Protein AF-A0A1T4N6G5-F1 (afdb_monomer_lite)

Organism: NCBI:txid115783

Structure (mmCIF, N/CA/C/O backbone):
data_AF-A0A1T4N6G5-F1
#
_entry.id   AF-A0A1T4N6G5-F1
#
loop_
_atom_site.group_PDB
_atom_site.id
_atom_site.type_symbol
_atom_site.label_atom_id
_atom_site.label_alt_id
_atom_site.label_comp_id
_atom_site.label_asym_id
_atom_site.label_entity_id
_atom_site.label_seq_id
_atom_site.pdbx_PDB_ins_code
_atom_site.Cartn_x
_atom_site.Cartn_y
_atom_site.Cartn_z
_atom_site.occupancy
_atom_site.B_iso_or_equiv
_atom_site.auth_seq_id
_atom_site.auth_comp_id
_atom_site.auth_asym_id
_atom_site.auth_atom_id
_atom_site.pdbx_PDB_model_num
ATOM 1 N N . MET A 1 1 ? 38.328 3.561 -60.929 1.00 52.50 1 MET A N 1
ATOM 2 C CA . MET A 1 1 ? 38.488 3.612 -59.453 1.00 52.50 1 MET A CA 1
ATOM 3 C C . MET A 1 1 ? 37.478 4.506 -58.711 1.00 52.50 1 MET A C 1
ATOM 5 O O . MET A 1 1 ? 37.522 4.516 -57.493 1.00 52.50 1 MET A O 1
ATOM 9 N N . GLN A 1 2 ? 36.537 5.204 -59.369 1.00 50.41 2 GLN A N 1
ATOM 10 C CA . GLN A 1 2 ? 35.552 6.068 -58.677 1.00 50.41 2 GLN A CA 1
ATOM 11 C C . GLN A 1 2 ? 34.189 5.402 -58.387 1.00 50.41 2 GLN A C 1
ATOM 13 O O . GLN A 1 2 ? 33.485 5.836 -57.478 1.00 50.41 2 GLN A O 1
ATOM 18 N N . SER A 1 3 ? 33.819 4.330 -59.098 1.00 49.75 3 SER A N 1
ATOM 19 C CA . SER A 1 3 ? 32.497 3.694 -58.932 1.00 49.75 3 SER A CA 1
ATOM 20 C C . SER A 1 3 ? 32.390 2.749 -57.732 1.00 49.75 3 SER A C 1
ATOM 22 O O . SER A 1 3 ? 31.309 2.596 -57.177 1.00 49.75 3 SER A O 1
ATOM 24 N N . VAL A 1 4 ? 33.503 2.164 -57.277 1.00 53.09 4 VAL A N 1
ATOM 25 C CA . VAL A 1 4 ? 33.505 1.228 -56.133 1.00 53.09 4 VAL A CA 1
ATOM 26 C C . VAL A 1 4 ? 33.368 1.979 -54.798 1.00 53.09 4 VAL A C 1
ATOM 28 O O . VAL A 1 4 ? 32.770 1.478 -53.852 1.00 53.09 4 VAL A O 1
ATOM 31 N N . PHE A 1 5 ? 33.833 3.232 -54.742 1.00 45.91 5 PHE A N 1
ATOM 32 C CA . PHE A 1 5 ? 33.804 4.053 -53.528 1.00 45.91 5 PHE A CA 1
ATOM 33 C C . PHE A 1 5 ? 32.409 4.634 -53.224 1.00 45.91 5 PHE A C 1
ATOM 35 O O . PHE A 1 5 ? 32.041 4.796 -52.065 1.00 45.91 5 PHE A O 1
ATOM 42 N N . ARG A 1 6 ? 31.590 4.894 -54.256 1.00 46.72 6 ARG A N 1
ATOM 43 C CA . ARG A 1 6 ? 30.203 5.376 -54.089 1.00 46.72 6 ARG A CA 1
ATOM 44 C C . ARG A 1 6 ? 29.231 4.284 -53.641 1.00 46.72 6 ARG A C 1
ATOM 46 O O . ARG A 1 6 ? 28.252 4.589 -52.969 1.00 46.72 6 ARG A O 1
ATOM 53 N N . MET A 1 7 ? 29.517 3.027 -53.973 1.00 42.78 7 MET A N 1
ATOM 54 C CA . MET A 1 7 ? 28.676 1.892 -53.586 1.00 42.78 7 MET A CA 1
ATOM 55 C C . MET A 1 7 ? 28.887 1.491 -52.116 1.00 42.78 7 MET A C 1
ATOM 57 O O . MET A 1 7 ? 27.941 1.067 -51.461 1.00 42.78 7 MET A O 1
ATOM 61 N N . LEU A 1 8 ? 30.087 1.714 -51.560 1.00 45.34 8 LEU A N 1
ATOM 62 C CA . LEU A 1 8 ? 30.381 1.423 -50.149 1.00 45.34 8 LEU A CA 1
ATOM 63 C C . LEU A 1 8 ? 29.730 2.418 -49.169 1.00 45.34 8 LEU A C 1
ATOM 65 O O . LEU A 1 8 ? 29.338 2.034 -48.071 1.00 45.34 8 LEU A O 1
ATOM 69 N N . ILE A 1 9 ? 29.569 3.684 -49.568 1.00 49.47 9 ILE A N 1
ATOM 70 C CA . ILE A 1 9 ? 28.943 4.715 -48.720 1.00 49.47 9 ILE A CA 1
ATOM 71 C C . ILE A 1 9 ? 27.422 4.511 -48.631 1.00 49.47 9 ILE A C 1
ATOM 73 O O . ILE A 1 9 ? 26.823 4.789 -47.596 1.00 49.47 9 ILE A O 1
ATOM 77 N N . LEU A 1 10 ? 26.793 3.950 -49.668 1.00 44.81 10 LEU A N 1
ATOM 78 C CA . LEU A 1 10 ? 25.351 3.681 -49.659 1.00 44.81 10 LEU A CA 1
ATOM 79 C C . LEU A 1 10 ? 24.965 2.484 -48.776 1.00 44.81 10 LEU A C 1
ATOM 81 O O . LEU A 1 10 ? 23.883 2.483 -48.197 1.00 44.81 10 LEU A O 1
ATOM 85 N N . VAL A 1 11 ? 25.858 1.501 -48.614 1.00 49.06 11 VAL A N 1
ATOM 86 C CA . VAL A 1 11 ? 25.636 0.366 -47.701 1.00 49.06 11 VAL A CA 1
ATOM 87 C C . VAL A 1 11 ? 25.853 0.776 -46.239 1.00 49.06 11 VAL A C 1
ATOM 89 O O . VAL A 1 11 ? 25.154 0.281 -45.361 1.00 49.06 11 VAL A O 1
ATOM 92 N N . LEU A 1 12 ? 26.743 1.737 -45.960 1.00 43.38 12 LEU A N 1
ATOM 93 C CA . LEU A 1 12 ? 26.997 2.203 -44.591 1.00 43.38 12 LEU A CA 1
ATOM 94 C C . LEU A 1 12 ? 25.882 3.113 -44.037 1.00 43.38 12 LEU A C 1
ATOM 96 O O . LEU A 1 12 ? 25.638 3.120 -42.835 1.00 43.38 12 LEU A O 1
ATOM 100 N N . VAL A 1 13 ? 25.172 3.856 -44.893 1.00 49.47 13 VAL A N 1
ATOM 101 C CA . VAL A 1 13 ? 24.067 4.739 -44.462 1.00 49.47 13 VAL A CA 1
ATOM 102 C C . VAL A 1 13 ? 22.765 3.962 -44.215 1.00 49.47 13 VAL A C 1
ATOM 104 O O . VAL A 1 13 ? 21.944 4.390 -43.407 1.00 49.47 13 VAL A O 1
ATOM 107 N N . LEU A 1 14 ? 22.589 2.786 -44.829 1.00 44.50 14 LEU A N 1
ATOM 108 C CA . LEU A 1 14 ? 21.372 1.979 -44.677 1.00 44.50 14 LEU A CA 1
ATOM 109 C C . LEU A 1 14 ? 21.360 1.098 -43.409 1.00 44.50 14 LEU A C 1
ATOM 111 O O . LEU A 1 14 ? 20.302 0.631 -43.003 1.00 44.50 14 LEU A O 1
ATOM 115 N N . VAL A 1 15 ? 22.508 0.894 -42.754 1.00 48.50 15 VAL A N 1
ATOM 116 C CA . VAL A 1 15 ? 22.622 0.053 -41.541 1.00 48.50 15 VAL A CA 1
ATOM 117 C C . VAL A 1 15 ? 22.427 0.855 -40.239 1.00 48.50 15 VAL A C 1
ATOM 119 O O . VAL A 1 15 ? 22.229 0.273 -39.177 1.00 48.50 15 VAL A O 1
ATOM 122 N N . CYS A 1 16 ? 22.394 2.191 -40.293 1.00 48.19 16 CYS A N 1
ATOM 123 C CA . CYS A 1 16 ? 22.217 3.041 -39.103 1.00 48.19 16 CYS A CA 1
ATOM 124 C C . CYS A 1 16 ? 20.752 3.316 -38.716 1.00 48.19 16 CYS A C 1
ATOM 126 O O . CYS A 1 16 ? 20.497 3.968 -37.705 1.00 48.19 16 CYS A O 1
ATOM 128 N N . GLY A 1 17 ? 19.782 2.860 -39.506 1.00 50.41 17 GLY A N 1
ATOM 129 C CA . GLY A 1 17 ? 18.374 3.200 -39.323 1.00 50.41 17 GLY A CA 1
ATOM 130 C C . GLY A 1 17 ? 17.545 2.002 -38.897 1.00 50.41 17 GLY A C 1
ATOM 131 O O . GLY A 1 17 ? 16.881 1.434 -39.747 1.00 50.41 17 GLY A O 1
ATOM 132 N N . LEU A 1 18 ? 17.610 1.621 -37.619 1.00 50.41 18 LEU A N 1
ATOM 133 C CA . LEU A 1 18 ? 16.531 0.988 -36.835 1.00 50.41 18 LEU A CA 1
ATOM 134 C C . LEU A 1 18 ? 17.084 0.650 -35.441 1.00 50.41 18 LEU A C 1
ATOM 136 O O . LEU A 1 18 ? 17.165 -0.503 -35.027 1.00 50.41 18 LEU A O 1
ATOM 140 N N . VAL A 1 19 ? 17.464 1.682 -34.681 1.00 50.69 19 VAL A N 1
ATOM 141 C CA . VAL A 1 19 ? 17.433 1.549 -33.222 1.00 50.69 19 VAL A CA 1
ATOM 142 C C . VAL A 1 19 ? 15.954 1.552 -32.859 1.00 50.69 19 VAL A C 1
ATOM 144 O O . VAL A 1 19 ? 15.346 2.604 -32.680 1.00 50.69 19 VAL A O 1
ATOM 147 N N . THR A 1 20 ? 15.340 0.372 -32.834 1.00 43.34 20 THR A N 1
ATOM 148 C CA . THR A 1 20 ? 14.032 0.198 -32.212 1.00 43.34 20 THR A CA 1
ATOM 149 C C . THR A 1 20 ? 14.243 0.413 -30.719 1.00 43.34 20 THR A C 1
ATOM 151 O O . THR A 1 20 ? 14.606 -0.513 -29.995 1.00 43.34 20 THR A O 1
ATOM 154 N N . SER A 1 21 ? 14.083 1.648 -30.243 1.00 47.22 21 SER A N 1
ATOM 155 C CA . SER A 1 21 ? 13.815 1.861 -28.829 1.00 47.22 21 SER A CA 1
ATOM 156 C C . SER A 1 21 ? 12.496 1.151 -28.561 1.00 47.22 21 SER A C 1
ATOM 158 O O . SER A 1 21 ? 11.443 1.650 -28.966 1.00 47.22 21 SER A O 1
ATOM 160 N N . SER A 1 22 ? 12.545 -0.040 -27.958 1.00 43.78 22 SER A N 1
ATOM 161 C CA . SER A 1 22 ? 11.349 -0.621 -27.356 1.00 43.78 22 SER A CA 1
ATOM 162 C C . SER A 1 22 ? 10.702 0.489 -26.532 1.00 43.78 22 SER A C 1
ATOM 164 O O . SER A 1 22 ? 11.431 1.141 -25.773 1.00 43.78 22 SER A O 1
ATOM 166 N N . PRO A 1 23 ? 9.400 0.778 -26.709 1.00 46.09 23 PRO A N 1
ATOM 167 C CA . PRO A 1 23 ? 8.746 1.728 -25.830 1.00 46.09 23 PRO A CA 1
ATOM 168 C C . PRO A 1 23 ? 9.020 1.240 -24.412 1.00 46.09 23 PRO A C 1
ATOM 170 O O . PRO A 1 23 ? 8.769 0.072 -24.103 1.00 46.09 23 PRO A O 1
ATOM 173 N N . ALA A 1 24 ? 9.637 2.089 -23.589 1.00 55.25 24 ALA A N 1
ATOM 174 C CA . ALA A 1 24 ? 9.764 1.790 -22.175 1.00 55.25 24 ALA A CA 1
ATOM 175 C C . ALA A 1 24 ? 8.346 1.477 -21.696 1.00 55.25 24 ALA A C 1
ATOM 177 O O . ALA A 1 24 ? 7.451 2.299 -21.900 1.00 55.25 24 ALA A O 1
ATOM 178 N N . VAL A 1 25 ? 8.116 0.269 -21.170 1.00 60.94 25 VAL A N 1
ATOM 179 C CA . VAL A 1 25 ? 6.826 -0.061 -20.567 1.00 60.94 25 VAL A CA 1
ATOM 180 C C . VAL A 1 25 ? 6.639 0.947 -19.447 1.00 60.94 25 VAL A C 1
ATOM 182 O O . VAL A 1 25 ? 7.344 0.919 -18.437 1.00 60.94 25 VAL A O 1
ATOM 185 N N . GLU A 1 26 ? 5.749 1.902 -19.678 1.00 80.44 26 GLU A N 1
ATOM 186 C CA . GLU A 1 26 ? 5.424 2.907 -18.689 1.00 80.44 26 GLU A CA 1
ATOM 187 C C . GLU A 1 26 ? 4.718 2.187 -17.544 1.00 80.44 26 GLU A C 1
ATOM 189 O O . GLU A 1 26 ? 3.794 1.396 -17.760 1.00 80.44 26 GLU A O 1
ATOM 194 N N . TRP A 1 27 ? 5.200 2.390 -16.321 1.00 93.31 27 TRP A N 1
ATOM 195 C CA . TRP A 1 27 ? 4.568 1.784 -15.161 1.00 93.31 27 TRP A CA 1
ATOM 196 C C . TRP A 1 27 ? 3.151 2.345 -15.039 1.00 93.31 27 TRP A C 1
ATOM 198 O O . TRP A 1 27 ? 2.962 3.558 -14.961 1.00 93.31 27 TRP A O 1
ATOM 208 N N . GLN A 1 28 ? 2.157 1.464 -15.025 1.00 93.88 28 GLN A N 1
ATOM 209 C CA . GLN A 1 28 ? 0.751 1.843 -14.951 1.00 93.88 28 GLN A CA 1
ATOM 210 C C . GLN A 1 28 ? 0.075 1.161 -13.770 1.00 93.88 28 GLN A C 1
ATOM 212 O O . GLN A 1 28 ? 0.287 -0.025 -13.503 1.00 93.88 28 GLN A O 1
ATOM 217 N N . LEU A 1 29 ? -0.777 1.923 -13.087 1.00 96.94 29 LEU A N 1
ATOM 218 C CA . LEU A 1 29 ? -1.617 1.405 -12.021 1.00 96.94 29 LEU A CA 1
ATOM 219 C C . LEU A 1 29 ? -2.618 0.400 -12.598 1.00 96.94 29 LEU A C 1
ATOM 221 O O . LEU A 1 29 ? -3.417 0.751 -13.463 1.00 96.94 29 LEU A O 1
ATOM 225 N N . LYS A 1 30 ? -2.612 -0.831 -12.085 1.00 97.00 30 LYS A N 1
ATOM 226 C CA . LYS A 1 30 ? -3.659 -1.823 -12.369 1.00 97.00 30 LYS A CA 1
ATOM 227 C C . LYS A 1 30 ? -4.736 -1.809 -11.301 1.00 97.00 30 LYS A C 1
ATOM 229 O O . LYS A 1 30 ? -5.922 -1.826 -11.607 1.00 97.00 30 LYS A O 1
ATOM 234 N N . GLU A 1 31 ? -4.316 -1.789 -10.043 1.00 96.31 31 GLU A N 1
ATOM 235 C CA . GLU A 1 31 ? -5.223 -1.858 -8.909 1.00 96.31 31 GLU A CA 1
ATOM 236 C C . GLU A 1 31 ? -4.584 -1.211 -7.681 1.00 96.31 31 GLU A C 1
ATOM 238 O O . GLU A 1 31 ? -3.385 -1.322 -7.450 1.00 96.31 31 GLU A O 1
ATOM 243 N N . MET A 1 32 ? -5.399 -0.577 -6.847 1.00 97.81 32 MET A N 1
ATOM 244 C CA . MET A 1 32 ? -5.035 -0.268 -5.467 1.00 97.81 32 MET A CA 1
ATOM 245 C C . MET A 1 32 ? -6.222 -0.517 -4.554 1.00 97.81 32 MET A C 1
ATOM 247 O O . MET A 1 32 ? -7.369 -0.457 -5.015 1.00 97.81 32 MET A O 1
ATOM 251 N N . GLY A 1 33 ? -5.982 -0.730 -3.267 1.00 98.12 33 GLY A N 1
ATOM 252 C CA . GLY A 1 33 ? -7.065 -0.883 -2.307 1.00 98.12 33 GLY A CA 1
ATOM 253 C C . GLY A 1 33 ? -6.622 -0.809 -0.857 1.00 98.12 33 GLY A C 1
ATOM 254 O O . GLY A 1 33 ? -5.432 -0.756 -0.552 1.00 98.12 33 GLY A O 1
ATOM 255 N N . VAL A 1 34 ? -7.627 -0.786 0.014 1.00 98.62 34 VAL A N 1
ATOM 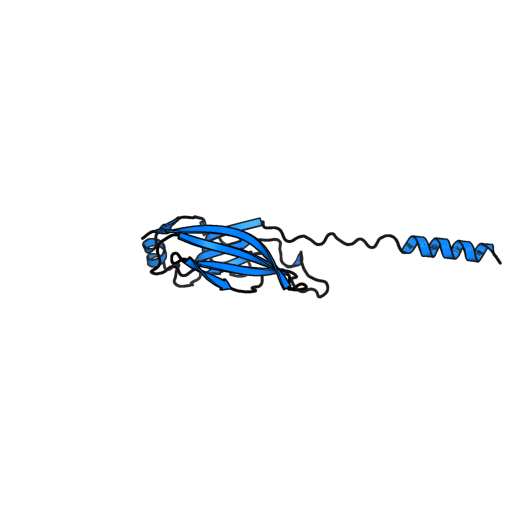256 C CA . VAL A 1 34 ? -7.512 -0.894 1.468 1.00 98.62 34 VAL A CA 1
ATOM 257 C C . VAL A 1 34 ? -8.445 -2.013 1.918 1.00 98.62 34 VAL A C 1
ATOM 259 O O . VAL A 1 34 ? -9.552 -2.163 1.386 1.00 98.62 34 VAL A O 1
ATOM 262 N N . GLY A 1 35 ? -7.992 -2.804 2.884 1.00 98.31 35 GLY A N 1
ATOM 263 C CA . GLY A 1 35 ? -8.776 -3.858 3.500 1.00 98.31 35 GLY A CA 1
ATOM 264 C C . GLY A 1 35 ? -7.956 -5.024 4.016 1.00 98.31 35 GLY A C 1
ATOM 265 O O . GLY A 1 35 ? -6.834 -4.842 4.484 1.00 98.31 35 GLY A O 1
ATOM 266 N N . ILE A 1 36 ? -8.549 -6.213 3.976 1.00 98.44 36 ILE A N 1
ATOM 267 C CA . ILE A 1 36 ? -7.969 -7.436 4.526 1.00 98.44 36 ILE A CA 1
ATOM 268 C C . ILE A 1 36 ? -7.378 -8.251 3.381 1.00 98.44 36 ILE A C 1
ATOM 270 O O . ILE A 1 36 ? -8.079 -8.583 2.420 1.00 98.44 36 ILE A O 1
ATOM 274 N N . TYR A 1 37 ? -6.109 -8.617 3.514 1.00 97.81 37 TYR A N 1
ATOM 275 C CA . TYR A 1 37 ? -5.427 -9.542 2.615 1.00 97.81 37 TYR A CA 1
ATOM 276 C C . TYR A 1 37 ? -4.799 -10.699 3.396 1.00 97.81 37 TYR A C 1
ATOM 278 O O . TYR A 1 37 ? -4.646 -10.629 4.619 1.00 97.81 37 TYR A O 1
ATOM 286 N N . ASP A 1 38 ? -4.490 -11.774 2.676 1.00 96.88 38 ASP A N 1
ATOM 287 C CA . ASP A 1 38 ? -3.942 -13.025 3.190 1.00 96.88 38 ASP A CA 1
ATOM 288 C C . ASP A 1 38 ? -2.621 -13.355 2.488 1.00 96.88 38 ASP A C 1
ATOM 290 O O . ASP A 1 38 ? -2.542 -13.400 1.260 1.00 96.88 38 ASP A O 1
ATOM 294 N N . GLU A 1 39 ? -1.578 -13.578 3.278 1.00 94.31 39 GLU A N 1
ATOM 295 C CA . GLU A 1 39 ? -0.238 -13.927 2.804 1.00 94.31 39 GLU A CA 1
ATOM 296 C C . GLU A 1 39 ? 0.075 -15.434 2.917 1.00 94.31 39 GLU A C 1
ATOM 298 O O . GLU A 1 39 ? 1.168 -15.859 2.542 1.00 94.31 39 GLU A O 1
ATOM 303 N N . SER A 1 40 ? -0.866 -16.265 3.386 1.00 93.25 40 SER A N 1
ATOM 304 C CA . SER A 1 40 ? -0.667 -17.715 3.597 1.00 93.25 40 SER A CA 1
ATOM 305 C C . SER A 1 40 ? -0.360 -18.505 2.319 1.00 93.25 40 SER A C 1
ATOM 307 O O . SER A 1 40 ? 0.317 -19.528 2.372 1.00 93.25 40 SER A O 1
ATOM 309 N N . GLN A 1 41 ? -0.819 -18.029 1.157 1.00 89.31 41 GLN A N 1
ATOM 310 C CA . GLN A 1 41 ? -0.540 -18.646 -0.149 1.00 89.31 41 GLN A CA 1
ATOM 311 C C . GLN A 1 41 ? 0.822 -18.231 -0.740 1.00 89.31 41 GLN A C 1
ATOM 313 O O . GLN A 1 41 ? 1.148 -18.629 -1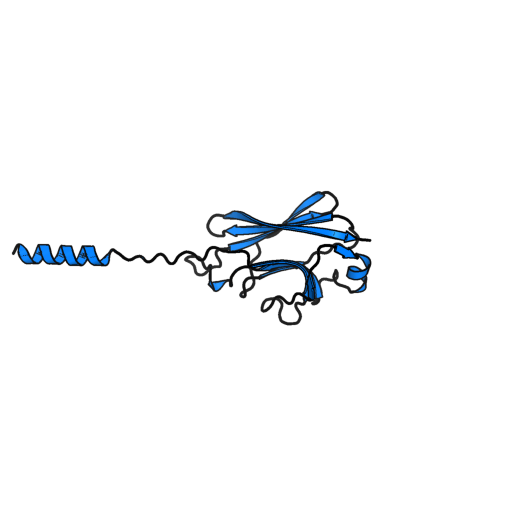.855 1.00 89.31 41 GLN A O 1
ATOM 318 N N . GLY A 1 42 ? 1.617 -17.451 0.001 1.00 88.81 42 GLY A N 1
ATOM 319 C CA . GLY A 1 42 ? 2.939 -16.970 -0.399 1.00 88.81 42 GLY A CA 1
ATOM 320 C C . GLY A 1 42 ? 2.962 -15.454 -0.577 1.00 88.81 42 GLY A C 1
ATOM 321 O O . GLY A 1 42 ? 2.551 -14.940 -1.620 1.00 88.81 42 GLY A O 1
ATOM 322 N N . TYR A 1 43 ? 3.500 -14.758 0.428 1.00 88.50 43 TYR A N 1
ATOM 323 C CA . TYR A 1 43 ? 3.493 -13.294 0.555 1.00 88.50 43 TYR A CA 1
ATOM 324 C C . TYR A 1 43 ? 4.090 -12.528 -0.641 1.00 88.50 43 TYR A C 1
ATOM 326 O O . TYR A 1 43 ? 3.741 -11.372 -0.862 1.00 88.50 43 TYR A O 1
ATOM 334 N N . ASP A 1 44 ? 4.975 -13.151 -1.423 1.00 92.75 44 ASP A N 1
ATOM 335 C CA . ASP A 1 44 ? 5.675 -12.560 -2.569 1.00 92.75 44 ASP A CA 1
ATOM 336 C C . ASP A 1 44 ? 5.235 -13.118 -3.936 1.00 92.75 44 ASP A C 1
ATOM 338 O O . ASP A 1 44 ? 5.751 -12.704 -4.980 1.00 92.75 44 ASP A O 1
ATOM 342 N N . THR A 1 45 ? 4.279 -14.049 -3.950 1.00 94.06 45 THR A N 1
ATOM 343 C CA . THR A 1 45 ? 3.876 -14.786 -5.163 1.00 94.06 45 THR A CA 1
ATOM 344 C C . THR A 1 45 ? 2.488 -14.414 -5.658 1.00 94.06 45 THR A C 1
ATOM 346 O O . THR A 1 45 ? 2.255 -14.387 -6.866 1.00 94.06 45 THR A O 1
ATOM 349 N N . VAL A 1 46 ? 1.567 -14.101 -4.748 1.00 94.69 46 VAL A N 1
ATOM 350 C CA . VAL A 1 46 ? 0.188 -13.760 -5.082 1.00 94.69 46 VAL A CA 1
ATOM 351 C C . VAL A 1 46 ? -0.379 -12.804 -4.043 1.00 94.69 46 VAL A C 1
ATOM 353 O O . VAL A 1 46 ? -0.208 -12.986 -2.840 1.00 94.69 46 VAL A O 1
ATOM 356 N N . LEU A 1 47 ? -1.087 -11.782 -4.515 1.00 96.81 47 LEU A N 1
ATOM 357 C CA . LEU A 1 47 ? -1.896 -10.938 -3.652 1.00 96.81 47 LEU A CA 1
ATOM 358 C C . LEU A 1 47 ? -3.270 -11.589 -3.479 1.00 96.81 47 LEU A C 1
ATOM 360 O O . LEU A 1 47 ? -4.051 -11.638 -4.429 1.00 96.81 47 LEU A O 1
ATOM 364 N N . THR A 1 48 ? -3.583 -12.045 -2.267 1.00 97.75 48 THR A N 1
ATOM 365 C CA . THR A 1 48 ? -4.905 -12.602 -1.947 1.00 97.75 48 THR A CA 1
ATOM 366 C C . THR A 1 48 ? -5.720 -11.583 -1.160 1.00 97.75 48 THR A C 1
ATOM 368 O O . THR A 1 48 ? -5.586 -11.471 0.057 1.00 97.75 48 THR A O 1
ATOM 371 N N . VAL A 1 49 ? -6.569 -10.817 -1.845 1.00 97.88 49 VAL A N 1
ATOM 372 C CA . VAL A 1 49 ? -7.496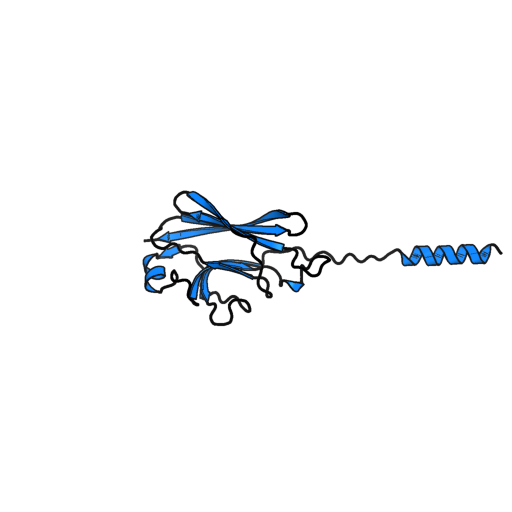 -9.875 -1.197 1.00 97.88 49 VAL A CA 1
ATOM 373 C C . VAL A 1 49 ? -8.718 -10.640 -0.695 1.00 97.88 49 VAL A C 1
ATOM 375 O O . VAL A 1 49 ? -9.466 -11.204 -1.488 1.00 97.88 49 VAL A O 1
ATOM 378 N N . LEU A 1 50 ? -8.941 -10.633 0.620 1.00 97.94 50 LEU A N 1
ATOM 379 C CA . LEU A 1 50 ? -10.126 -11.240 1.235 1.00 97.94 50 LEU A CA 1
ATOM 380 C C . LEU A 1 50 ? -11.300 -10.265 1.266 1.00 97.94 50 LEU A C 1
ATOM 382 O O . LEU A 1 50 ? -12.446 -10.653 1.053 1.00 97.94 50 LEU A O 1
ATOM 386 N N . GLN A 1 51 ? -11.017 -8.993 1.549 1.00 98.31 51 GLN A N 1
ATOM 387 C CA . GLN A 1 51 ? -12.039 -7.961 1.624 1.00 98.31 51 GLN A CA 1
ATOM 388 C C . GLN A 1 51 ? -11.454 -6.595 1.275 1.00 98.31 51 GLN A C 1
ATOM 390 O O . GLN A 1 51 ? -10.398 -6.212 1.773 1.00 98.31 51 GLN A O 1
ATOM 395 N N . ARG A 1 52 ? -12.188 -5.835 0.464 1.00 98.38 52 ARG A N 1
ATOM 396 C CA . ARG A 1 52 ? -11.900 -4.445 0.096 1.00 98.38 52 ARG A CA 1
ATOM 397 C C . ARG A 1 52 ? -12.986 -3.538 0.661 1.00 98.38 52 ARG A C 1
ATOM 399 O O . ARG A 1 52 ? -14.157 -3.910 0.649 1.00 98.38 52 ARG A O 1
ATOM 406 N N . GLY A 1 53 ? -12.613 -2.342 1.101 1.00 97.62 53 GLY A N 1
ATOM 407 C CA . GLY A 1 53 ? -13.572 -1.388 1.642 1.00 97.62 53 GLY A CA 1
ATOM 408 C C . GLY A 1 53 ? -12.942 -0.094 2.136 1.00 97.62 53 GLY A C 1
ATOM 409 O O . GLY A 1 53 ? -11.737 -0.001 2.364 1.00 97.62 53 GLY A O 1
ATOM 410 N N . GLU A 1 54 ? -13.795 0.906 2.323 1.00 98.00 54 GLU A N 1
ATOM 411 C CA . 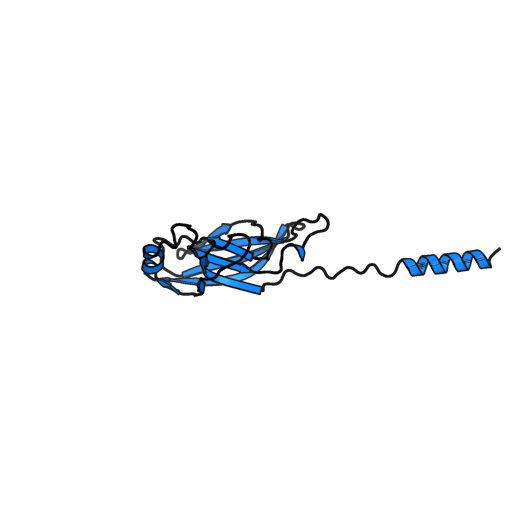GLU A 1 54 ? -13.415 2.252 2.771 1.00 98.00 54 GLU A CA 1
ATOM 412 C C . GLU A 1 54 ? -13.910 2.554 4.189 1.00 98.00 54 GLU A C 1
ATOM 414 O O . GLU A 1 54 ? -13.622 3.616 4.728 1.00 98.00 54 GLU A O 1
ATOM 419 N N . ARG A 1 55 ? -14.655 1.637 4.813 1.00 98.44 55 ARG A N 1
ATOM 420 C CA . ARG A 1 55 ? -15.159 1.761 6.185 1.00 98.44 55 ARG A CA 1
ATOM 421 C C . ARG A 1 55 ? -14.969 0.444 6.914 1.00 98.44 55 ARG A C 1
ATOM 423 O O . ARG A 1 55 ? -15.270 -0.607 6.351 1.00 98.44 55 ARG A O 1
ATOM 430 N N . TRP A 1 56 ? -14.474 0.512 8.142 1.00 98.19 56 TRP A N 1
ATOM 431 C CA . TRP A 1 56 ? -14.088 -0.665 8.909 1.00 98.19 56 TRP A CA 1
ATOM 432 C C . TRP A 1 56 ? -14.383 -0.474 10.387 1.00 98.19 56 TRP A C 1
ATOM 434 O O . TRP A 1 56 ? -14.008 0.548 10.952 1.00 98.19 56 TRP A O 1
ATOM 444 N N . SER A 1 57 ? -14.974 -1.477 11.034 1.00 97.44 57 SER A N 1
ATOM 445 C CA . SER A 1 57 ? -15.112 -1.480 12.491 1.00 97.44 57 SER A CA 1
ATOM 446 C C . SER A 1 57 ? -13.769 -1.802 13.148 1.00 97.44 57 SER A C 1
ATOM 448 O O . SER A 1 57 ? -13.188 -2.864 12.908 1.00 97.44 57 SER A O 1
ATOM 450 N N . GLN A 1 58 ? -13.293 -0.911 14.018 1.00 96.88 58 GLN A N 1
ATOM 451 C CA . GLN A 1 58 ? -12.094 -1.128 14.823 1.00 96.88 58 GLN A CA 1
ATOM 452 C C . GLN A 1 58 ? -12.229 -2.382 15.680 1.00 96.88 58 GLN A C 1
ATOM 454 O O . GLN A 1 58 ? -11.310 -3.204 15.703 1.00 96.88 58 GLN A O 1
ATOM 459 N N . LYS A 1 59 ? -13.382 -2.546 16.341 1.00 95.62 59 LYS A N 1
ATOM 460 C CA . LYS A 1 59 ? -13.690 -3.739 17.131 1.00 95.62 59 LYS A CA 1
ATOM 461 C C . LYS A 1 59 ? -13.567 -5.010 16.297 1.00 95.62 59 LYS A C 1
ATOM 463 O O . LYS A 1 59 ? -12.884 -5.937 16.716 1.00 95.62 59 LYS A O 1
ATOM 468 N N . GLN A 1 60 ? -14.173 -5.047 15.109 1.00 96.19 60 GLN A N 1
ATOM 469 C CA . GLN A 1 60 ? -14.094 -6.224 14.242 1.00 96.19 60 GLN A CA 1
ATOM 470 C C . GLN A 1 60 ? -12.646 -6.545 13.847 1.00 96.19 60 GLN A C 1
ATOM 472 O O . GLN A 1 60 ? -12.227 -7.698 13.949 1.00 96.19 60 GLN A O 1
ATOM 477 N N . LEU A 1 61 ? -11.879 -5.541 13.408 1.00 97.12 61 LEU A N 1
ATOM 478 C CA . LEU A 1 61 ? -10.486 -5.732 12.999 1.00 97.12 61 LEU A CA 1
ATOM 479 C C . LEU A 1 61 ? -9.603 -6.224 14.157 1.00 97.12 61 LEU A C 1
ATOM 481 O O . LEU A 1 61 ? -8.732 -7.073 13.953 1.00 97.12 61 LEU A O 1
ATOM 485 N N . TYR A 1 62 ? -9.842 -5.712 15.367 1.00 95.44 62 TYR A N 1
ATOM 486 C CA . TYR A 1 62 ? -9.141 -6.121 16.580 1.00 95.44 62 TYR A CA 1
ATOM 487 C C . TYR A 1 62 ? -9.508 -7.548 17.005 1.00 95.44 62 TYR A C 1
ATOM 489 O O . TYR A 1 62 ? -8.617 -8.385 17.144 1.00 95.44 62 TYR A O 1
ATOM 497 N N . ASP A 1 63 ? -10.804 -7.846 17.148 1.00 95.44 63 ASP A N 1
ATOM 498 C CA . ASP A 1 63 ? -11.307 -9.145 17.618 1.00 95.44 63 ASP A CA 1
ATOM 499 C C . ASP A 1 63 ? -10.890 -10.292 16.682 1.00 95.44 63 ASP A C 1
ATOM 501 O O . ASP A 1 63 ? -10.627 -11.407 17.130 1.00 95.44 63 ASP A O 1
ATOM 505 N N . GLN A 1 64 ? -10.785 -10.017 15.378 1.00 95.88 64 GLN A N 1
ATOM 506 C CA . GLN A 1 64 ? -10.337 -10.987 14.371 1.00 95.88 64 GLN A CA 1
ATOM 507 C C . GLN A 1 64 ? -8.806 -11.045 14.220 1.00 95.88 64 GLN A C 1
ATOM 509 O O . GLN A 1 64 ? -8.285 -11.853 13.452 1.00 95.88 64 GLN A O 1
ATOM 514 N N . GLY A 1 65 ? -8.065 -10.220 14.965 1.00 95.38 65 GLY A N 1
ATOM 515 C CA . GLY A 1 65 ? -6.605 -10.241 15.006 1.00 95.38 65 GLY A CA 1
ATOM 516 C C . GLY A 1 65 ? -5.916 -9.633 13.782 1.00 95.38 65 GLY A C 1
ATOM 517 O O . GLY A 1 65 ? -4.715 -9.841 13.602 1.00 95.38 65 GLY A O 1
ATOM 518 N N . TYR A 1 66 ? -6.618 -8.855 12.954 1.00 97.12 66 TYR A N 1
ATOM 519 C CA . TYR A 1 66 ? -6.053 -8.281 11.726 1.00 97.12 66 TYR A CA 1
ATOM 520 C C . TYR A 1 66 ? -5.004 -7.189 11.969 1.00 97.12 66 TYR A C 1
ATOM 522 O O . TYR A 1 66 ? -4.245 -6.863 11.057 1.00 97.12 66 TYR A O 1
ATOM 530 N N . PHE A 1 67 ? -4.897 -6.672 13.196 1.00 95.88 67 PHE A N 1
ATOM 531 C CA . PHE A 1 67 ? -3.815 -5.778 13.628 1.00 95.88 67 PHE A CA 1
ATOM 532 C C . PHE A 1 67 ? -2.599 -6.507 14.224 1.00 95.88 67 PHE A C 1
ATOM 534 O O . PHE A 1 67 ? -1.638 -5.860 14.632 1.00 95.88 67 PHE A O 1
ATOM 541 N N . ALA A 1 68 ? -2.596 -7.842 14.277 1.00 92.56 68 ALA A N 1
ATOM 542 C CA . ALA A 1 68 ? -1.492 -8.614 14.856 1.00 92.56 68 ALA A CA 1
ATOM 543 C C . ALA A 1 68 ? -0.360 -8.932 13.856 1.00 92.56 68 ALA A C 1
ATOM 545 O O . ALA A 1 68 ? 0.530 -9.711 14.188 1.00 92.56 68 ALA A O 1
ATOM 546 N N . ASN A 1 69 ? -0.406 -8.373 12.637 1.00 87.88 69 ASN A N 1
ATOM 547 C CA . ASN A 1 69 ? 0.547 -8.625 11.546 1.00 87.88 69 ASN A CA 1
ATOM 548 C C . ASN A 1 69 ? 0.833 -10.125 11.301 1.00 87.88 69 ASN A C 1
ATOM 550 O O . ASN A 1 69 ? 1.977 -10.541 11.133 1.00 87.88 69 ASN A O 1
ATOM 554 N N . ARG A 1 70 ? -0.220 -10.948 11.314 1.00 90.19 70 ARG A N 1
ATOM 555 C CA . ARG A 1 70 ? -0.159 -12.383 10.982 1.00 90.19 70 ARG A CA 1
ATOM 556 C C . ARG A 1 70 ? -0.360 -12.577 9.476 1.00 90.19 70 ARG A C 1
ATOM 558 O O . ARG A 1 70 ? -0.262 -11.610 8.729 1.00 90.19 70 ARG A O 1
ATOM 565 N N . GLU A 1 71 ? -0.633 -13.799 9.026 1.00 93.50 71 GLU A N 1
ATOM 566 C CA . GLU A 1 71 ? -0.907 -14.104 7.610 1.00 93.50 71 GLU A CA 1
ATOM 567 C C . GLU A 1 71 ? -2.061 -13.262 7.055 1.00 93.50 71 GLU A C 1
ATOM 569 O O . GLU A 1 71 ? -1.920 -12.619 6.019 1.00 93.50 71 GLU A O 1
ATOM 574 N N . LYS A 1 72 ? -3.176 -13.201 7.793 1.00 96.56 72 LYS A N 1
ATOM 575 C CA . LYS A 1 72 ? -4.309 -12.324 7.488 1.00 96.56 72 LYS A CA 1
ATOM 576 C C . LYS A 1 72 ? -4.162 -11.021 8.247 1.00 96.56 72 LYS A C 1
ATOM 578 O O . LYS A 1 72 ? -4.068 -11.035 9.478 1.00 96.56 72 LYS A O 1
ATOM 583 N N . LYS A 1 73 ? -4.171 -9.896 7.538 1.00 96.44 73 LYS A N 1
ATOM 584 C CA . LYS A 1 73 ? -3.984 -8.589 8.170 1.00 96.44 73 LYS A CA 1
ATOM 585 C C . LYS A 1 73 ? -4.695 -7.466 7.436 1.00 96.44 73 LYS A C 1
ATOM 587 O O . LYS A 1 73 ? -5.024 -7.577 6.257 1.00 96.44 73 LYS A O 1
ATOM 592 N N . PHE A 1 74 ? -4.936 -6.390 8.175 1.00 98.25 74 PHE A N 1
ATOM 593 C CA . PHE A 1 74 ? -5.504 -5.161 7.647 1.00 98.25 74 PHE A CA 1
ATOM 594 C C . PHE A 1 74 ? -4.406 -4.267 7.075 1.00 98.25 74 PHE A C 1
ATOM 596 O O . PHE A 1 74 ? -3.320 -4.129 7.649 1.00 98.25 74 PHE A O 1
ATOM 603 N N . GLY A 1 75 ? -4.693 -3.631 5.947 1.00 98.06 75 GLY A N 1
ATOM 604 C CA . GLY A 1 75 ? -3.739 -2.749 5.318 1.00 98.06 75 GLY A CA 1
ATOM 605 C C . GLY A 1 75 ? -4.168 -2.256 3.951 1.00 98.06 75 GLY A C 1
ATOM 606 O O . GLY A 1 75 ? -5.354 -2.120 3.667 1.00 98.06 75 GLY A O 1
ATOM 607 N N . ALA A 1 76 ? -3.186 -1.970 3.111 1.00 98.50 76 ALA A N 1
ATOM 608 C CA . ALA A 1 76 ? -3.391 -1.474 1.762 1.00 98.50 76 ALA A CA 1
ATOM 609 C C . ALA A 1 76 ? -2.490 -2.200 0.766 1.00 98.50 76 ALA A C 1
ATOM 611 O O . ALA A 1 76 ? -1.509 -2.834 1.150 1.00 98.50 76 ALA A O 1
ATOM 612 N N . TRP A 1 77 ? -2.812 -2.088 -0.516 1.00 98.44 77 TRP A N 1
ATOM 613 C CA . TRP A 1 77 ? -2.013 -2.660 -1.593 1.00 98.44 77 TRP A CA 1
ATOM 614 C C . TRP A 1 77 ? -2.012 -1.768 -2.828 1.00 98.44 77 TRP A C 1
ATOM 616 O O . TRP A 1 77 ? -2.945 -0.995 -3.068 1.00 98.44 77 TRP A O 1
ATOM 626 N N . LEU A 1 78 ? -0.957 -1.927 -3.622 1.00 98.38 78 LEU A N 1
ATOM 627 C CA . LEU A 1 78 ? -0.775 -1.314 -4.930 1.00 98.38 78 LEU A CA 1
ATOM 628 C C . LEU A 1 78 ? -0.299 -2.393 -5.904 1.00 98.38 78 LEU A C 1
ATOM 630 O O . LEU A 1 78 ? 0.640 -3.128 -5.603 1.00 98.38 78 LEU A O 1
ATOM 634 N N . VAL A 1 79 ? -0.934 -2.476 -7.067 1.00 98.25 79 VAL A N 1
ATOM 635 C CA . VAL A 1 79 ? -0.638 -3.439 -8.128 1.00 98.25 79 VAL A CA 1
ATOM 636 C C . VAL A 1 79 ? -0.326 -2.677 -9.405 1.00 98.25 79 VAL A C 1
ATOM 638 O O . VAL A 1 79 ? -1.133 -1.880 -9.887 1.00 98.25 79 VAL A O 1
ATOM 641 N N . GLY A 1 80 ? 0.844 -2.954 -9.961 1.00 97.25 80 GLY A N 1
ATOM 642 C CA . GLY A 1 80 ? 1.299 -2.480 -11.256 1.00 97.25 80 GLY A CA 1
ATOM 643 C C . GLY A 1 80 ? 1.600 -3.637 -12.214 1.00 97.25 80 GLY A C 1
ATOM 644 O O . GLY A 1 80 ? 1.084 -4.754 -12.063 1.00 97.25 80 GLY A O 1
ATOM 645 N N . PRO A 1 81 ? 2.406 -3.397 -13.256 1.00 97.00 81 PRO A N 1
ATOM 646 C CA . PRO A 1 81 ? 2.888 -4.462 -14.123 1.00 97.00 81 PRO A CA 1
ATOM 647 C C . PRO A 1 81 ? 3.899 -5.375 -13.394 1.00 97.00 81 PRO A C 1
ATOM 649 O O . PRO A 1 81 ? 4.460 -4.966 -12.378 1.00 97.00 81 PRO A O 1
ATOM 652 N N . PRO A 1 82 ? 4.141 -6.609 -13.877 1.00 96.94 82 PRO A N 1
ATOM 653 C CA . PRO A 1 82 ? 5.182 -7.481 -13.333 1.00 96.94 82 PRO A CA 1
ATOM 654 C C . PRO A 1 82 ? 6.570 -6.838 -13.403 1.00 96.94 82 PRO A C 1
ATOM 656 O O . PRO A 1 82 ? 6.861 -6.068 -14.321 1.00 96.94 82 PRO A O 1
ATOM 659 N N . VAL A 1 83 ? 7.432 -7.156 -12.437 1.00 97.00 83 VAL A N 1
ATOM 660 C CA . VAL A 1 83 ? 8.730 -6.482 -12.237 1.00 97.00 83 VAL A CA 1
ATOM 661 C C . VAL A 1 83 ? 9.658 -6.583 -13.452 1.00 97.00 83 VAL A C 1
ATOM 663 O O . VAL A 1 83 ? 10.395 -5.646 -13.758 1.00 97.00 83 VAL A O 1
ATOM 666 N N . ASP A 1 84 ? 9.612 -7.709 -14.159 1.00 96.25 84 ASP A N 1
ATOM 667 C CA . ASP A 1 84 ? 10.424 -7.979 -15.349 1.00 96.25 84 ASP A CA 1
ATOM 668 C C . ASP A 1 84 ? 10.089 -7.078 -16.549 1.00 96.25 84 ASP A C 1
ATOM 670 O O . ASP A 1 84 ? 10.913 -6.929 -17.449 1.00 96.25 84 ASP A O 1
ATOM 674 N N . SER A 1 85 ? 8.927 -6.421 -16.543 1.00 95.81 85 SER A N 1
ATOM 675 C CA . SER A 1 85 ? 8.512 -5.518 -17.619 1.00 95.81 85 SER A CA 1
ATOM 676 C C . SER A 1 85 ? 9.130 -4.116 -17.545 1.00 95.81 85 SER A C 1
ATOM 678 O O . SER A 1 85 ? 9.090 -3.401 -18.541 1.00 95.81 85 SER A O 1
ATOM 680 N N . TYR A 1 86 ? 9.723 -3.714 -16.412 1.00 94.88 86 TYR A N 1
ATOM 681 C CA . TYR A 1 86 ? 10.285 -2.365 -16.208 1.00 94.88 86 TYR A CA 1
ATOM 682 C C . TYR A 1 86 ? 11.698 -2.387 -15.604 1.00 94.88 86 TYR A C 1
ATOM 684 O O . TYR A 1 86 ? 12.055 -1.594 -14.728 1.00 94.88 86 TYR A O 1
ATOM 692 N N . LEU A 1 87 ? 12.538 -3.312 -16.061 1.00 95.75 87 LEU A N 1
ATOM 693 C CA . LEU A 1 87 ? 13.948 -3.315 -15.681 1.00 95.75 87 LEU A CA 1
ATOM 694 C C . LEU A 1 87 ? 14.694 -2.172 -16.381 1.00 95.75 87 LEU A C 1
ATOM 696 O O . LEU A 1 87 ? 14.518 -1.928 -17.574 1.00 95.75 87 LEU A O 1
ATOM 700 N N . ASN A 1 88 ? 15.560 -1.482 -15.644 1.00 93.62 88 ASN A N 1
ATOM 701 C CA . ASN A 1 88 ? 16.474 -0.508 -16.222 1.00 93.62 88 ASN A CA 1
ATOM 702 C C . ASN A 1 88 ? 17.598 -1.209 -17.010 1.00 93.62 88 ASN A C 1
ATOM 704 O O . ASN A 1 88 ? 17.716 -2.437 -17.036 1.00 93.62 88 ASN A O 1
ATOM 708 N N . ARG A 1 89 ? 18.497 -0.418 -17.607 1.00 92.31 89 ARG A N 1
ATOM 709 C CA . ARG A 1 89 ? 19.644 -0.920 -18.393 1.00 92.31 89 ARG A CA 1
ATOM 710 C C . ARG A 1 89 ? 20.597 -1.855 -17.631 1.00 92.31 89 ARG A C 1
ATOM 712 O O . ARG A 1 89 ? 21.447 -2.481 -18.252 1.00 92.31 89 ARG A O 1
ATOM 719 N N . PHE A 1 90 ? 20.492 -1.916 -16.304 1.00 93.69 90 PHE A N 1
ATOM 720 C CA . PHE A 1 90 ? 21.300 -2.769 -15.432 1.00 93.69 90 PHE A CA 1
ATOM 721 C C . PHE A 1 90 ? 20.555 -4.041 -14.997 1.00 93.69 90 PHE A C 1
ATOM 723 O O . PHE A 1 90 ? 21.023 -4.745 -14.106 1.00 93.69 90 PHE A O 1
ATOM 730 N N . GLY A 1 91 ? 19.374 -4.320 -15.562 1.00 94.62 91 GLY A N 1
ATOM 731 C CA . GLY A 1 91 ? 18.543 -5.459 -15.164 1.00 94.62 91 GLY A CA 1
ATOM 732 C C . GLY A 1 91 ? 17.912 -5.301 -13.776 1.00 94.62 91 GLY A C 1
ATOM 733 O O . GLY A 1 91 ? 17.453 -6.279 -13.196 1.00 94.62 91 GLY A O 1
ATOM 734 N N . THR A 1 92 ? 17.902 -4.086 -13.219 1.00 95.38 92 THR A N 1
ATOM 735 C CA . THR A 1 92 ? 17.329 -3.788 -11.899 1.00 95.38 92 THR A CA 1
ATOM 736 C C . THR A 1 92 ? 15.948 -3.153 -12.066 1.00 95.38 92 THR A C 1
ATOM 738 O O . THR A 1 92 ? 15.782 -2.350 -12.983 1.00 95.38 92 THR A O 1
ATOM 741 N N . PRO A 1 93 ? 14.957 -3.431 -11.196 1.00 96.19 93 PRO A N 1
ATOM 742 C CA . PRO A 1 93 ? 13.655 -2.772 -11.270 1.00 96.19 93 PRO A CA 1
ATOM 743 C C . PRO A 1 93 ? 13.804 -1.248 -11.228 1.00 96.19 93 PRO A C 1
ATOM 745 O O . PRO A 1 93 ? 14.337 -0.697 -10.255 1.00 96.19 93 PRO A O 1
ATOM 748 N N . GLN A 1 94 ? 13.345 -0.579 -12.290 1.00 96.62 94 GLN A N 1
ATOM 749 C CA . GLN A 1 94 ? 13.457 0.872 -12.437 1.00 96.62 94 GLN A CA 1
ATOM 750 C C . GLN A 1 94 ? 12.599 1.614 -11.409 1.00 96.62 94 GLN A C 1
ATOM 752 O O . GLN A 1 94 ? 12.961 2.705 -10.969 1.00 96.62 94 GLN A O 1
ATOM 757 N N . PHE A 1 95 ? 11.478 1.019 -11.006 1.00 97.06 95 PHE A N 1
ATOM 758 C CA . PHE A 1 95 ? 10.526 1.635 -10.097 1.00 97.06 95 PHE A CA 1
ATOM 759 C C . PHE A 1 95 ? 10.432 0.892 -8.766 1.00 97.06 95 PHE A C 1
ATOM 761 O O . PHE A 1 95 ? 10.379 -0.340 -8.715 1.00 97.06 95 PHE A O 1
ATOM 768 N N . GLY A 1 96 ? 10.382 1.671 -7.690 1.00 97.31 96 GLY A N 1
ATOM 769 C CA . GLY A 1 96 ? 9.951 1.245 -6.365 1.00 97.31 96 GLY A CA 1
ATOM 770 C C . GLY A 1 96 ? 8.699 2.000 -5.932 1.00 97.31 96 GLY A C 1
ATOM 771 O O . GLY A 1 96 ? 8.197 2.874 -6.639 1.00 97.31 96 GLY A O 1
ATOM 772 N N . CYS A 1 97 ? 8.207 1.668 -4.748 1.00 97.69 97 CYS A N 1
ATOM 773 C CA . CYS A 1 97 ? 7.019 2.258 -4.164 1.00 97.69 97 CYS A CA 1
ATOM 774 C C . CYS A 1 97 ? 7.367 2.998 -2.872 1.00 97.69 97 CYS A C 1
ATOM 776 O O . CYS A 1 97 ? 8.029 2.453 -1.991 1.00 97.69 97 CYS A O 1
ATOM 778 N N . LYS A 1 98 ? 6.874 4.222 -2.724 1.00 98.50 98 LYS A N 1
ATOM 779 C CA . LYS A 1 98 ? 6.773 4.911 -1.434 1.00 98.50 98 LYS A CA 1
ATOM 780 C C . LYS A 1 98 ? 5.301 5.076 -1.093 1.00 98.50 98 LYS A C 1
ATOM 782 O O . LYS A 1 98 ? 4.455 5.054 -1.986 1.00 98.50 98 LYS A O 1
ATOM 787 N N . TYR A 1 99 ? 4.979 5.242 0.180 1.00 98.56 99 TYR A N 1
ATOM 788 C CA . TYR A 1 99 ? 3.619 5.599 0.564 1.00 98.56 99 TYR A CA 1
ATOM 789 C C . TYR A 1 99 ? 3.615 6.605 1.703 1.00 98.56 99 TYR A C 1
ATOM 791 O O . TYR A 1 99 ? 4.448 6.546 2.608 1.00 98.56 99 TYR A O 1
ATOM 799 N N . ARG A 1 100 ? 2.663 7.535 1.661 1.00 98.75 100 ARG A N 1
ATOM 800 C CA . ARG A 1 100 ? 2.363 8.431 2.774 1.00 98.75 100 ARG A CA 1
ATOM 801 C C . ARG A 1 100 ? 1.099 7.940 3.455 1.00 98.75 100 ARG A C 1
ATOM 803 O O . ARG A 1 100 ? 0.079 7.772 2.794 1.00 98.75 100 ARG A O 1
ATOM 810 N N . LEU A 1 101 ? 1.174 7.723 4.762 1.00 98.56 101 LEU A N 1
ATOM 811 C CA . LEU A 1 101 ? 0.016 7.417 5.594 1.00 98.56 101 LEU A CA 1
ATOM 812 C C . LEU A 1 101 ? -0.285 8.628 6.477 1.00 98.56 101 LEU A C 1
ATOM 814 O O . LEU A 1 101 ? 0.595 9.095 7.204 1.00 98.56 101 LEU A O 1
ATOM 818 N N . THR A 1 102 ? -1.513 9.124 6.393 1.00 98.62 102 THR A N 1
ATOM 819 C CA . THR A 1 102 ? -2.044 10.208 7.217 1.00 98.62 102 THR A CA 1
ATOM 820 C C . THR A 1 102 ? -3.044 9.631 8.210 1.00 98.62 102 THR A C 1
ATOM 822 O O . THR A 1 102 ? -4.053 9.042 7.815 1.00 98.62 102 THR A O 1
ATOM 825 N N . GLU A 1 103 ? -2.736 9.797 9.492 1.00 97.56 103 GLU A N 1
ATOM 826 C CA . GLU A 1 103 ? -3.559 9.403 10.636 1.00 97.56 103 GLU A CA 1
ATOM 827 C C . GLU A 1 103 ? -4.760 10.362 10.810 1.00 97.56 103 GLU A C 1
ATOM 829 O O . GLU A 1 103 ? -4.703 11.502 10.335 1.00 97.56 103 GLU A O 1
ATOM 834 N N . PRO A 1 104 ? -5.810 9.983 11.567 1.00 97.94 104 PRO A N 1
ATOM 835 C CA . PRO A 1 104 ? -6.958 10.851 11.859 1.00 97.94 104 PRO A CA 1
ATOM 836 C C . PRO A 1 104 ? -6.594 12.165 12.552 1.00 97.94 104 PRO A C 1
ATOM 838 O O . PRO A 1 104 ? -7.308 13.156 12.430 1.00 97.94 104 PRO A O 1
ATOM 841 N N . SER A 1 105 ? -5.457 12.190 13.251 1.00 96.56 105 SER A N 1
ATOM 842 C CA . SER A 1 105 ? -4.886 13.393 13.865 1.00 96.56 105 SER A CA 1
ATOM 843 C C . SER A 1 105 ? -4.367 14.421 12.845 1.00 96.56 105 SER A C 1
ATOM 845 O O . SER A 1 105 ? -4.008 15.532 13.225 1.00 96.56 105 SER A O 1
ATOM 847 N N . GLY A 1 106 ? -4.273 14.051 11.562 1.00 96.88 106 GLY A N 1
ATOM 848 C CA . GLY A 1 106 ? -3.621 14.822 10.502 1.00 96.88 106 GLY A CA 1
ATOM 849 C C . GLY A 1 106 ? -2.114 14.568 10.391 1.00 96.88 106 GLY A C 1
ATOM 850 O O . GLY A 1 106 ? -1.484 14.983 9.412 1.00 96.88 106 GLY A O 1
ATOM 851 N N . LYS A 1 107 ? -1.513 13.849 11.349 1.00 97.44 107 LYS A N 1
ATOM 852 C CA . LYS A 1 107 ? -0.100 13.467 11.287 1.00 97.44 107 LYS A CA 1
ATOM 853 C C . LYS A 1 107 ? 0.141 12.576 10.073 1.00 97.44 107 LYS A C 1
ATOM 855 O O . LYS A 1 107 ? -0.531 11.566 9.890 1.00 97.44 107 LYS A O 1
ATOM 860 N N . SER A 1 108 ? 1.132 12.940 9.266 1.00 98.00 108 SER A N 1
ATOM 861 C CA . SER A 1 108 ? 1.496 12.208 8.054 1.00 98.00 108 SER A CA 1
ATOM 862 C C . SER A 1 108 ? 2.931 11.705 8.125 1.00 98.00 108 SER A C 1
ATOM 864 O O . SER A 1 108 ? 3.831 12.460 8.483 1.00 98.00 108 SER A O 1
ATOM 866 N N . THR A 1 109 ? 3.149 10.448 7.744 1.00 98.25 109 THR A N 1
ATOM 867 C CA . THR A 1 109 ? 4.482 9.829 7.690 1.00 98.25 109 THR A CA 1
ATOM 868 C C . THR A 1 109 ? 4.712 9.219 6.311 1.00 98.25 109 THR A C 1
ATOM 870 O O . THR A 1 109 ? 3.827 8.552 5.777 1.00 98.25 109 THR A O 1
ATOM 873 N N . MET A 1 110 ? 5.885 9.472 5.723 1.00 98.19 110 MET A N 1
ATOM 874 C CA . MET A 1 110 ? 6.322 8.872 4.458 1.00 98.19 110 MET A CA 1
ATOM 875 C C . MET A 1 110 ? 7.168 7.627 4.737 1.00 98.19 110 MET A C 1
ATOM 877 O O . MET A 1 110 ? 8.068 7.673 5.573 1.00 98.19 110 MET A O 1
ATOM 881 N N . PHE A 1 111 ? 6.910 6.552 4.001 1.00 98.19 111 PHE A N 1
ATOM 882 C CA . PHE A 1 111 ? 7.598 5.268 4.101 1.00 98.19 111 PHE A CA 1
ATOM 883 C C . PHE A 1 111 ? 8.188 4.853 2.746 1.00 98.19 111 PHE A C 1
ATOM 885 O O . PHE A 1 111 ? 7.720 5.285 1.687 1.00 98.19 111 PHE A O 1
ATOM 892 N N . GLY A 1 112 ? 9.211 3.997 2.784 1.00 96.12 112 GLY A N 1
ATOM 893 C CA . GLY A 1 112 ? 9.932 3.502 1.611 1.00 96.12 112 GLY A CA 1
ATOM 894 C C . GLY A 1 112 ? 11.205 4.295 1.274 1.00 96.12 112 GLY A C 1
ATOM 895 O O . GLY A 1 112 ? 11.627 5.148 2.057 1.00 96.12 112 GLY A O 1
ATOM 896 N N . PRO A 1 113 ? 11.827 4.026 0.109 1.00 95.94 113 PRO A N 1
ATOM 897 C CA . PRO A 1 113 ? 11.305 3.202 -0.986 1.00 95.94 113 PRO A CA 1
ATOM 898 C C . PRO A 1 113 ? 11.293 1.694 -0.684 1.00 95.94 113 PRO A C 1
ATOM 900 O O . PRO A 1 113 ? 12.221 1.149 -0.093 1.00 95.94 113 PRO A O 1
ATOM 903 N N . HIS A 1 114 ? 10.239 1.019 -1.137 1.00 96.19 114 HIS A N 1
ATOM 904 C CA . HIS A 1 114 ? 10.057 -0.431 -1.106 1.00 96.19 114 HIS A CA 1
ATOM 905 C C . HIS A 1 114 ? 10.077 -1.003 -2.529 1.00 96.19 114 HIS A C 1
ATOM 907 O O . HIS A 1 114 ? 9.727 -0.321 -3.494 1.00 96.19 114 HIS A O 1
ATOM 913 N N . GLY A 1 115 ? 10.491 -2.261 -2.673 1.00 96.38 115 GLY A N 1
ATOM 914 C CA . GLY A 1 115 ? 10.354 -2.990 -3.934 1.00 96.38 115 GLY A CA 1
ATOM 915 C C . GLY A 1 115 ? 8.929 -3.503 -4.145 1.00 96.38 115 GLY A C 1
ATOM 916 O O . GLY A 1 115 ? 8.166 -3.661 -3.193 1.00 96.38 115 GLY A O 1
ATOM 917 N N . PHE A 1 116 ? 8.596 -3.800 -5.398 1.00 97.75 116 PHE A N 1
ATOM 918 C CA . PHE A 1 116 ? 7.446 -4.639 -5.727 1.00 97.75 116 PHE A CA 1
ATOM 919 C C . PHE A 1 116 ? 7.868 -6.108 -5.699 1.00 97.75 116 PHE A C 1
ATOM 921 O O . PHE A 1 116 ? 8.989 -6.444 -6.094 1.00 97.75 116 PHE A O 1
ATOM 928 N N . TYR A 1 117 ? 6.965 -6.986 -5.278 1.00 97.88 117 TYR A N 1
ATOM 929 C CA . TYR A 1 117 ? 7.119 -8.420 -5.485 1.00 97.88 117 TYR A CA 1
ATOM 930 C C . TYR A 1 117 ? 7.066 -8.747 -6.975 1.00 97.88 117 TYR A C 1
ATOM 932 O O . TYR A 1 117 ? 6.471 -8.000 -7.753 1.00 97.88 117 TYR A O 1
ATOM 940 N N . LYS A 1 118 ? 7.669 -9.871 -7.385 1.00 96.88 118 LYS A N 1
ATOM 941 C CA . LYS A 1 118 ? 7.840 -10.241 -8.803 1.00 96.88 118 LYS A CA 1
ATOM 942 C C . LYS A 1 118 ? 6.560 -10.094 -9.654 1.00 96.88 118 LYS A C 1
ATOM 944 O O . LYS A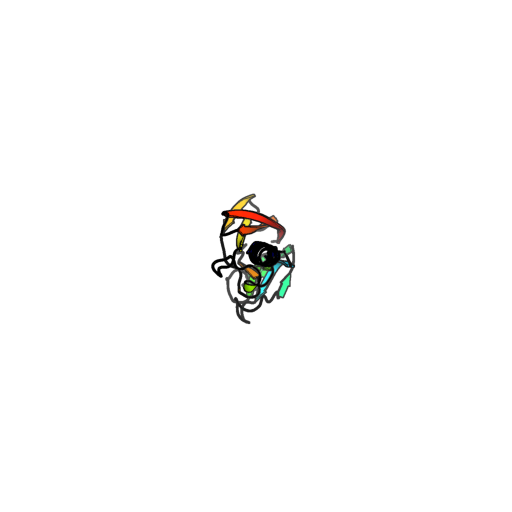 1 118 ? 6.671 -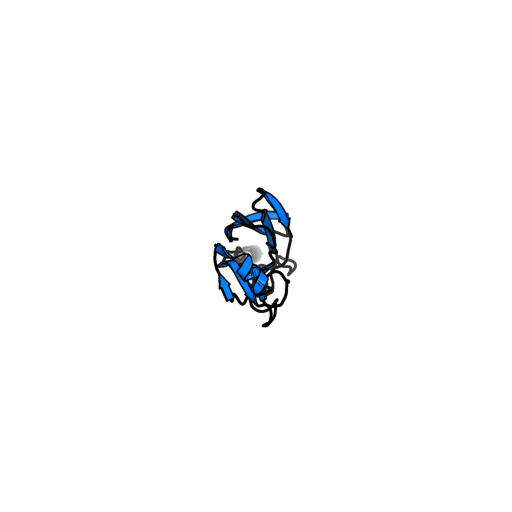9.548 -10.753 1.00 96.88 118 LYS A O 1
ATOM 949 N N . PRO A 1 119 ? 5.358 -10.484 -9.179 1.00 97.31 119 PRO A N 1
ATOM 950 C CA . PRO A 1 119 ? 4.117 -10.319 -9.944 1.00 97.31 119 PRO A CA 1
ATOM 951 C C . PRO A 1 119 ? 3.656 -8.864 -10.145 1.00 97.31 119 PRO A C 1
ATOM 953 O O . PRO A 1 119 ? 2.736 -8.627 -10.924 1.00 97.31 119 PRO A O 1
ATOM 956 N N . GLY A 1 120 ? 4.280 -7.890 -9.474 1.00 97.56 120 GLY A N 1
ATOM 957 C CA . GLY A 1 120 ? 4.015 -6.462 -9.655 1.00 97.56 120 GLY A CA 1
ATOM 958 C C . GLY A 1 120 ? 3.199 -5.802 -8.547 1.00 97.56 120 GLY A C 1
ATOM 959 O O . GLY A 1 120 ? 2.673 -4.715 -8.765 1.00 97.56 120 GLY A O 1
ATOM 960 N N . PHE A 1 121 ? 3.057 -6.422 -7.372 1.00 97.88 121 PHE A N 1
ATOM 961 C CA . PHE A 1 121 ? 2.311 -5.839 -6.251 1.00 97.88 121 PHE A CA 1
ATOM 962 C C . PHE A 1 121 ? 3.201 -5.518 -5.049 1.00 97.88 121 PHE A C 1
ATOM 964 O O . PHE A 1 121 ? 4.309 -6.032 -4.910 1.00 97.88 121 PHE A O 1
ATOM 971 N N . THR A 1 122 ? 2.700 -4.657 -4.173 1.00 97.50 122 THR A N 1
ATOM 972 C CA . THR A 1 122 ? 3.249 -4.402 -2.840 1.00 97.50 122 THR A CA 1
ATOM 973 C C . THR A 1 122 ? 2.103 -4.265 -1.842 1.00 97.50 122 THR A C 1
ATOM 975 O O . THR A 1 122 ? 1.000 -3.842 -2.210 1.00 97.50 122 THR A O 1
ATOM 978 N N . THR A 1 123 ? 2.353 -4.642 -0.593 1.00 97.38 123 THR A N 1
ATOM 979 C CA . THR A 1 123 ? 1.400 -4.562 0.514 1.00 97.38 123 THR A CA 1
ATOM 980 C C . THR A 1 123 ? 1.938 -3.642 1.603 1.00 97.38 123 THR A C 1
ATOM 982 O O . THR A 1 123 ? 3.141 -3.497 1.813 1.00 97.38 123 THR A O 1
ATOM 985 N N . VAL A 1 124 ? 1.019 -2.991 2.303 1.00 96.69 124 VAL A N 1
ATOM 986 C CA . VAL A 1 124 ? 1.288 -2.137 3.456 1.00 96.69 124 VAL A CA 1
ATOM 987 C C . VAL A 1 124 ? 0.462 -2.682 4.599 1.00 96.69 124 VAL A C 1
ATOM 989 O O . VAL A 1 124 ? -0.758 -2.763 4.490 1.00 96.69 124 VAL A O 1
ATOM 992 N N . PHE A 1 125 ? 1.101 -3.062 5.697 1.00 97.12 125 PHE A N 1
ATOM 993 C CA . PHE A 1 125 ? 0.394 -3.371 6.935 1.00 97.12 125 PHE A CA 1
ATOM 994 C C . PHE A 1 125 ? 0.019 -2.067 7.651 1.00 97.12 125 PHE A C 1
ATOM 996 O O . PHE A 1 125 ? 0.869 -1.194 7.833 1.00 97.12 125 PHE A O 1
ATOM 1003 N N . ILE A 1 126 ? -1.244 -1.929 8.063 1.00 97.06 126 ILE A N 1
ATOM 1004 C CA . ILE A 1 126 ? -1.731 -0.752 8.792 1.00 97.06 126 ILE A CA 1
ATOM 1005 C C . ILE A 1 126 ? -2.253 -1.207 10.151 1.00 97.06 126 ILE A C 1
ATOM 1007 O O . ILE A 1 126 ? -3.257 -1.911 10.247 1.00 97.06 126 ILE A O 1
ATOM 1011 N N . ASN A 1 127 ? -1.595 -0.758 11.219 1.00 94.75 127 ASN A N 1
ATOM 1012 C CA . ASN A 1 127 ? -2.086 -0.943 12.577 1.00 94.75 127 ASN A CA 1
ATOM 1013 C C . ASN A 1 127 ? -2.845 0.310 13.032 1.00 94.75 127 ASN A C 1
ATOM 1015 O O . ASN A 1 127 ? -2.236 1.270 13.496 1.00 94.75 127 ASN A O 1
ATOM 1019 N N . ALA A 1 128 ? -4.173 0.282 12.909 1.00 91.69 128 ALA A N 1
ATOM 1020 C CA . ALA A 1 128 ? -5.058 1.348 13.384 1.00 91.69 128 ALA A CA 1
ATOM 1021 C C . ALA A 1 128 ? -5.655 1.051 14.778 1.00 91.69 128 ALA A C 1
ATOM 1023 O O . ALA A 1 128 ? -6.695 1.600 15.156 1.00 91.69 128 ALA A O 1
ATOM 1024 N N . SER A 1 129 ? -5.029 0.155 15.550 1.00 87.00 129 SER A N 1
ATOM 1025 C CA . SER A 1 129 ? -5.483 -0.185 16.900 1.00 87.00 129 SER A CA 1
ATOM 1026 C C . SER A 1 129 ? -5.503 1.060 17.789 1.00 87.00 129 SER A C 1
ATOM 1028 O O . SER A 1 129 ? -4.490 1.734 17.959 1.00 87.00 129 SER A O 1
ATOM 1030 N N . GLY A 1 130 ? -6.664 1.362 18.370 1.00 86.25 130 GLY A N 1
ATOM 1031 C CA . GLY A 1 130 ? -6.866 2.522 19.243 1.00 86.25 130 GLY A CA 1
ATOM 1032 C C . GLY A 1 130 ? -7.035 3.867 18.525 1.00 86.25 130 GLY A C 1
ATOM 1033 O O . GLY A 1 130 ? -7.162 4.884 19.199 1.00 86.25 130 GLY A O 1
ATOM 1034 N N . GLN A 1 131 ? -7.071 3.901 17.188 1.00 92.75 131 GLN A N 1
ATOM 1035 C CA . GLN A 1 131 ? -7.280 5.122 16.403 1.00 92.75 131 GLN A CA 1
ATOM 1036 C C . GLN A 1 131 ? -8.468 4.992 15.437 1.00 92.75 131 GLN A C 1
ATOM 1038 O O . GLN A 1 131 ? -8.382 4.334 14.399 1.00 92.75 131 GLN A O 1
ATOM 1043 N N . THR A 1 132 ? -9.575 5.651 15.776 1.00 97.06 132 THR A N 1
ATOM 1044 C CA . THR A 1 132 ? -10.759 5.785 14.917 1.00 97.06 132 THR A CA 1
ATOM 1045 C C . THR A 1 132 ? -10.731 7.111 14.154 1.00 97.06 132 THR A C 1
ATOM 1047 O O . THR A 1 132 ? -10.027 8.051 14.523 1.00 97.06 132 THR A O 1
ATOM 1050 N N . GLY A 1 133 ? -11.498 7.194 13.070 1.00 98.19 133 GLY A N 1
ATOM 1051 C CA . GLY A 1 133 ? -11.611 8.374 12.222 1.00 98.19 133 GLY A CA 1
ATOM 1052 C C . GLY A 1 133 ? -11.092 8.150 10.806 1.00 98.19 133 GLY A C 1
ATOM 1053 O O . GLY A 1 133 ? -10.895 7.019 10.360 1.00 98.19 133 GLY A O 1
ATOM 1054 N N . SER A 1 134 ? -10.925 9.255 10.081 1.00 98.44 134 SER A N 1
ATOM 1055 C CA . SER A 1 134 ? -10.536 9.248 8.672 1.00 98.44 134 SER A CA 1
ATOM 1056 C C . SER A 1 134 ? -9.025 9.125 8.521 1.00 98.44 134 SER A C 1
ATOM 1058 O O . SER A 1 134 ? -8.277 9.976 8.987 1.00 98.44 134 SER A O 1
ATOM 1060 N N . TRP A 1 135 ? -8.591 8.106 7.799 1.00 98.62 135 TRP A N 1
ATOM 1061 C CA . TRP A 1 135 ? -7.218 7.891 7.372 1.00 98.62 135 TRP A CA 1
ATOM 1062 C C . TRP A 1 135 ? -7.078 8.195 5.883 1.00 98.62 135 TRP A C 1
ATOM 1064 O O . TRP A 1 135 ? -8.037 8.070 5.117 1.00 98.62 135 TRP A O 1
ATOM 1074 N N . LYS A 1 136 ? -5.868 8.543 5.448 1.00 98.69 136 LYS A N 1
ATOM 1075 C CA . LYS A 1 136 ? -5.524 8.643 4.024 1.00 98.69 136 LYS A CA 1
ATOM 1076 C C . LYS A 1 136 ? -4.237 7.883 3.753 1.00 98.69 136 LYS A C 1
ATOM 1078 O O . LYS A 1 136 ? -3.273 8.027 4.497 1.00 98.69 136 LYS A O 1
ATOM 1083 N N . ILE A 1 137 ? -4.208 7.119 2.669 1.00 98.75 137 ILE A N 1
ATOM 1084 C CA . ILE A 1 137 ? -2.977 6.565 2.113 1.00 98.75 137 ILE A CA 1
ATOM 1085 C C . ILE A 1 137 ? -2.754 7.100 0.702 1.00 98.75 137 ILE A C 1
ATOM 1087 O O . ILE A 1 137 ? -3.669 7.139 -0.117 1.00 98.75 137 ILE A O 1
ATOM 1091 N N . GLU A 1 138 ? -1.531 7.523 0.423 1.00 98.69 138 GLU A N 1
ATOM 1092 C CA . GLU A 1 138 ? -1.079 7.988 -0.885 1.00 98.69 138 GLU A CA 1
ATOM 1093 C C . GLU A 1 138 ? 0.075 7.101 -1.331 1.00 98.69 138 GLU A C 1
ATOM 1095 O O . GLU A 1 138 ? 1.038 6.938 -0.583 1.00 98.69 138 GLU A O 1
ATOM 1100 N N . PHE A 1 139 ? -0.001 6.545 -2.536 1.00 98.62 139 PHE A N 1
ATOM 1101 C CA . PHE A 1 139 ? 1.076 5.744 -3.106 1.00 98.62 139 PHE A CA 1
ATOM 1102 C C . PHE A 1 139 ? 1.852 6.547 -4.141 1.00 98.62 139 PHE A C 1
ATOM 1104 O O . PHE A 1 139 ? 1.276 7.222 -4.991 1.00 98.62 139 PHE A O 1
ATOM 1111 N N . TYR A 1 140 ? 3.173 6.440 -4.080 1.00 98.50 140 TYR A N 1
ATOM 1112 C CA . TYR A 1 140 ? 4.108 7.126 -4.955 1.00 98.50 140 TYR A CA 1
ATOM 1113 C C . TYR A 1 140 ? 4.978 6.107 -5.674 1.00 98.50 140 TYR A C 1
ATOM 1115 O O . TYR A 1 140 ? 5.519 5.188 -5.057 1.00 98.50 140 TYR A O 1
ATOM 1123 N N . LEU A 1 141 ? 5.168 6.318 -6.969 1.00 97.94 141 LEU A N 1
ATOM 1124 C CA . LEU A 1 141 ? 6.173 5.624 -7.747 1.00 97.94 141 LEU A CA 1
ATOM 1125 C C . LEU A 1 141 ? 7.490 6.384 -7.612 1.00 97.94 141 LEU A C 1
ATOM 1127 O O . LEU A 1 141 ? 7.561 7.569 -7.941 1.00 97.94 141 LEU A O 1
ATOM 1131 N N . TRP A 1 142 ? 8.523 5.708 -7.125 1.00 97.81 142 TRP A N 1
ATOM 1132 C CA . TRP A 1 142 ? 9.879 6.238 -7.035 1.00 97.81 142 TRP A CA 1
ATOM 1133 C C . TRP A 1 142 ? 10.719 5.667 -8.175 1.00 97.81 142 TRP A C 1
ATOM 1135 O O . TRP A 1 142 ? 10.862 4.448 -8.295 1.00 97.81 142 TRP A O 1
ATOM 1145 N N . ASN A 1 143 ? 11.254 6.536 -9.029 1.00 96.31 143 ASN A N 1
ATOM 1146 C CA . ASN A 1 143 ? 12.140 6.151 -10.118 1.00 96.31 143 ASN A CA 1
ATOM 1147 C C . ASN A 1 143 ? 13.584 6.075 -9.608 1.00 96.31 143 ASN A C 1
ATOM 1149 O O . ASN A 1 143 ? 14.187 7.094 -9.288 1.00 96.31 143 ASN A O 1
ATOM 1153 N N . ARG A 1 144 ? 14.152 4.869 -9.589 1.00 95.00 144 ARG A N 1
ATOM 1154 C CA . ARG A 1 144 ? 15.493 4.580 -9.065 1.00 95.00 144 ARG A CA 1
ATOM 1155 C C . ARG A 1 144 ? 16.609 5.352 -9.764 1.00 95.00 144 ARG A C 1
ATOM 1157 O O . ARG A 1 144 ? 17.588 5.714 -9.123 1.00 95.00 144 ARG A O 1
ATOM 1164 N N . ASP A 1 145 ? 16.486 5.562 -11.071 1.00 94.12 145 ASP A N 1
ATOM 1165 C CA . ASP A 1 145 ? 17.563 6.133 -11.884 1.00 94.12 145 ASP A CA 1
ATOM 1166 C C . ASP A 1 145 ? 17.594 7.668 -11.809 1.00 94.12 145 ASP A C 1
ATOM 1168 O O . ASP A 1 145 ? 18.638 8.278 -12.032 1.00 94.12 145 ASP A O 1
ATOM 1172 N N . THR A 1 146 ? 16.450 8.294 -11.520 1.00 95.06 146 THR A N 1
ATOM 1173 C CA . THR A 1 146 ? 16.282 9.762 -11.523 1.00 95.06 146 THR A CA 1
ATOM 1174 C C . THR A 1 146 ? 15.931 10.344 -10.158 1.00 95.06 146 THR A C 1
ATOM 1176 O O . THR A 1 146 ? 15.847 11.561 -10.029 1.00 95.06 146 THR A O 1
ATOM 1179 N N . ASP A 1 147 ? 15.676 9.488 -9.167 1.00 94.50 147 ASP A N 1
ATOM 1180 C CA . ASP A 1 147 ? 15.149 9.826 -7.840 1.00 94.50 147 ASP A CA 1
ATOM 1181 C C . ASP A 1 147 ? 13.777 10.536 -7.859 1.00 94.50 147 ASP A C 1
ATOM 1183 O O . ASP A 1 147 ? 13.285 11.031 -6.847 1.00 94.50 147 ASP A O 1
ATOM 1187 N N . ARG A 1 148 ? 13.110 10.582 -9.021 1.00 95.75 148 ARG A N 1
ATOM 1188 C CA . ARG A 1 148 ? 11.818 11.253 -9.173 1.00 95.75 148 ARG A CA 1
ATOM 1189 C C . ARG A 1 148 ? 10.710 10.460 -8.489 1.00 95.75 148 ARG A C 1
ATOM 1191 O O . ARG A 1 148 ? 10.488 9.289 -8.797 1.00 95.75 148 ARG A O 1
ATOM 1198 N N . GLU A 1 149 ? 9.937 11.146 -7.656 1.00 96.75 149 GLU A N 1
ATOM 1199 C CA . GLU A 1 149 ? 8.709 10.629 -7.055 1.00 96.75 149 GLU A CA 1
ATOM 1200 C C . GLU A 1 149 ? 7.485 11.151 -7.811 1.00 96.75 149 GLU A C 1
ATOM 1202 O O . GLU A 1 149 ? 7.350 12.352 -8.051 1.00 96.75 149 GLU A O 1
ATOM 1207 N N . THR A 1 150 ? 6.581 10.252 -8.192 1.00 96.94 150 THR A N 1
ATOM 1208 C CA . THR A 1 150 ? 5.317 10.593 -8.856 1.00 96.94 150 THR A CA 1
ATOM 1209 C C . THR A 1 150 ? 4.168 10.004 -8.056 1.00 96.94 150 THR A C 1
ATOM 1211 O O . THR A 1 150 ? 4.165 8.805 -7.787 1.00 96.94 150 THR A O 1
ATOM 1214 N N . LEU A 1 151 ? 3.202 10.834 -7.652 1.00 97.94 151 LEU A N 1
ATOM 1215 C CA . LEU A 1 151 ? 1.973 10.341 -7.029 1.00 97.94 151 LEU A CA 1
ATOM 1216 C C . LEU A 1 151 ? 1.253 9.434 -8.030 1.00 97.94 151 LEU A C 1
ATOM 1218 O O . LEU A 1 151 ? 0.958 9.868 -9.141 1.00 97.94 151 LEU A O 1
ATOM 1222 N N . VAL A 1 152 ? 0.988 8.194 -7.630 1.00 97.44 152 VAL A N 1
ATOM 1223 C CA . VAL A 1 152 ? 0.228 7.235 -8.435 1.00 97.44 152 VAL A CA 1
ATOM 1224 C C . VAL A 1 152 ? -1.255 7.474 -8.211 1.00 97.44 152 VAL A C 1
ATOM 1226 O O . VAL A 1 152 ? -1.972 7.801 -9.149 1.00 97.44 152 VAL A O 1
ATOM 1229 N N . ASP A 1 153 ? -1.705 7.324 -6.965 1.00 97.75 153 ASP A N 1
ATOM 1230 C CA . ASP A 1 153 ? -3.103 7.488 -6.564 1.00 97.75 153 ASP A CA 1
ATOM 1231 C C . ASP A 1 153 ? -3.198 7.538 -5.018 1.00 97.75 153 ASP A C 1
ATOM 1233 O O . ASP A 1 153 ? -2.212 7.319 -4.301 1.00 97.75 153 ASP A O 1
ATOM 1237 N N . SER A 1 154 ? -4.376 7.852 -4.479 1.00 98.12 154 SER A N 1
ATOM 1238 C CA . SER A 1 154 ? -4.641 7.928 -3.042 1.00 98.12 154 SER A CA 1
ATOM 1239 C C . SER A 1 154 ? -6.014 7.379 -2.664 1.00 98.12 154 SER A C 1
ATOM 1241 O O . SER A 1 154 ? -6.960 7.440 -3.446 1.00 98.12 154 SER A O 1
ATOM 1243 N N . ARG A 1 155 ? -6.156 6.862 -1.442 1.00 98.19 155 ARG A N 1
ATOM 1244 C CA . ARG A 1 155 ? -7.437 6.398 -0.893 1.00 98.19 155 ARG A CA 1
ATOM 1245 C C . ARG A 1 155 ? -7.657 6.962 0.498 1.00 98.19 155 ARG A C 1
ATOM 1247 O O . ARG A 1 155 ? -6.732 7.027 1.305 1.00 98.19 155 ARG A O 1
ATOM 1254 N N . VAL A 1 156 ? -8.899 7.343 0.761 1.00 98.50 156 VAL A N 1
ATOM 1255 C CA . VAL A 1 156 ? -9.388 7.673 2.099 1.00 98.50 156 VAL A CA 1
ATOM 1256 C C . VAL A 1 156 ? -10.165 6.470 2.612 1.00 98.50 156 VAL A C 1
ATOM 1258 O O . VAL A 1 156 ? -10.896 5.837 1.855 1.00 98.50 156 VAL A O 1
ATOM 1261 N N . PHE A 1 157 ? -9.992 6.144 3.886 1.00 98.62 157 PHE A N 1
ATOM 1262 C CA . PHE A 1 157 ? -10.772 5.111 4.555 1.00 98.62 157 PHE A CA 1
ATOM 1263 C C . PHE A 1 157 ? -11.049 5.517 6.000 1.00 98.62 157 PHE A C 1
ATOM 1265 O O . PHE A 1 157 ? -10.319 6.311 6.586 1.00 98.62 157 PHE A O 1
ATOM 1272 N N . VAL A 1 158 ? -12.117 4.986 6.579 1.00 98.62 158 VAL A N 1
ATOM 1273 C CA . VAL A 1 158 ? -12.587 5.333 7.917 1.00 98.62 158 VAL A CA 1
ATOM 1274 C C . VAL A 1 158 ? -12.517 4.107 8.810 1.00 98.62 158 VAL A C 1
ATOM 1276 O O . VAL A 1 158 ? -13.032 3.044 8.465 1.00 98.62 158 VAL A O 1
ATOM 1279 N N . ILE A 1 159 ? -11.899 4.278 9.974 1.00 98.44 159 ILE A N 1
ATOM 1280 C CA . ILE A 1 159 ? -11.976 3.321 11.072 1.00 98.44 159 ILE A CA 1
ATOM 1281 C C . ILE A 1 159 ? -13.068 3.806 12.023 1.00 98.44 159 ILE A C 1
ATOM 1283 O O . ILE A 1 159 ? -12.945 4.857 12.648 1.00 98.44 159 ILE A O 1
ATOM 1287 N N . GLU A 1 160 ? -14.163 3.069 12.090 1.00 97.56 160 GLU A N 1
ATOM 1288 C CA . GLU A 1 160 ? -15.285 3.314 12.989 1.00 97.56 160 GLU A CA 1
ATOM 1289 C C . GLU A 1 160 ? -15.015 2.660 14.352 1.00 97.56 160 GLU A C 1
ATOM 1291 O O . GLU A 1 160 ? -14.271 1.678 14.406 1.00 97.56 160 GLU A O 1
ATOM 1296 N N . PRO A 1 161 ? -15.571 3.195 15.451 1.00 94.88 161 PRO A N 1
ATOM 1297 C CA . PRO A 1 161 ? -15.485 2.556 16.765 1.00 94.88 161 PRO A CA 1
ATOM 1298 C C . PRO A 1 161 ? -16.035 1.117 16.776 1.00 94.88 161 PRO A C 1
ATOM 1300 O O . PRO A 1 161 ? -16.998 0.821 16.033 1.00 94.88 161 PRO A O 1
#

Radius of gyration: 23.34 Å; chains: 1; bounding box: 54×34×79 Å

Foldseek 3Di:
DPPVVVVVVVVVVVVVPDPPPPPQPPKAWPDKFWFKWFCPVDVQPDTGDPDGDQEAELVVQVVVCQLVPDRIHTWMKTFIAFQQSHQDPVRHRQKFKKKWKQAQVRDIDIDDRDHHRRRGMDIDGDRCNPGWAKMKMWMWIQGPVPRDTDTRDMGIHTHDD

pLDDT: mean 88.84, std 17.58, range [42.78, 98.75]

Secondary structure (DSSP, 8-state):
--HHHHHHHHHHHHSSS----PPP------EEEEEEEE-TTTTTT--EEEEE-SEEEHHHHHHTTTTS-SSEEEEEEEE-S-GGGGB-TTSSBSEEEEEEEE-TTS-EEEEEEEPPPTTSEEEEE---TT--EEEEEEEEEEETTT--EEEEEEEEEEEE-

Sequence (161 aa):
MQSVFRMLILVLVLVCGLVTSSPAVEWQLKEMGVGIYDESQGYDTVLTVLQRGERWSQKQLYDQGYFANREKKFGAWLVGPPVDSYLNRFGTPQFGCKYRLTEPSGKSTMFGPHGFYKPGFTTVFINASGQTGSWKIEFYLWNRDTDRETLVDSRVFVIEP